Protein AF-A0A1B9GCR6-F1 (afdb_monomer)

Sequence (169 aa):
MSNEPSSSPSPDPFTGYHYGLPSRPRLLARSDPSEWSPPRFKLDANFPASKSIRPVDPSHPICGIWGSQLGKDFLGIIDRYTDGMSVSVDVVCIPYSEGEEGSSDEPILWIGVPPDTMSVEQAQNLVRECTGLLKSHEMTDVQVEVKESEGIQLGLGVTNEEDGRSTGR

Structure (mmCIF, N/CA/C/O backbone):
data_AF-A0A1B9GCR6-F1
#
_entry.id   AF-A0A1B9GCR6-F1
#
loop_
_atom_site.group_PDB
_atom_site.id
_atom_site.type_symbol
_atom_site.label_atom_id
_atom_site.label_alt_id
_atom_site.label_comp_id
_atom_site.label_asym_id
_atom_site.label_entity_id
_atom_site.label_seq_id
_atom_site.pdbx_PDB_ins_code
_atom_site.Cartn_x
_atom_site.Cartn_y
_atom_site.Cartn_z
_atom_site.occupancy
_atom_site.B_iso_or_equiv
_atom_site.auth_seq_id
_atom_site.auth_comp_id
_atom_site.auth_asym_id
_atom_site.auth_atom_id
_atom_site.pdbx_PDB_model_num
ATOM 1 N N . MET A 1 1 ? -18.564 44.790 7.025 1.00 40.81 1 MET A N 1
ATOM 2 C CA . MET A 1 1 ? -17.531 44.198 6.153 1.00 40.81 1 MET A CA 1
ATOM 3 C C . MET A 1 1 ? -17.573 42.705 6.401 1.00 40.81 1 MET A C 1
ATOM 5 O O . MET A 1 1 ? -17.117 42.267 7.447 1.00 40.81 1 MET A O 1
ATOM 9 N N . SER A 1 2 ? -18.270 41.967 5.542 1.00 39.97 2 SER A N 1
ATOM 10 C CA . SER A 1 2 ? -18.450 40.522 5.690 1.00 39.97 2 SER A CA 1
ATOM 11 C C . SER A 1 2 ? -17.186 39.816 5.199 1.00 39.97 2 SER A C 1
ATOM 13 O O . SER A 1 2 ? -16.795 40.018 4.053 1.00 39.97 2 SER A O 1
ATOM 15 N N . ASN A 1 3 ? -16.539 39.037 6.065 1.00 43.91 3 ASN A N 1
ATOM 16 C CA . ASN A 1 3 ? -15.497 38.094 5.666 1.00 43.91 3 ASN A CA 1
ATOM 17 C C . ASN A 1 3 ? -16.187 36.812 5.192 1.00 43.91 3 ASN A C 1
ATOM 19 O O . ASN A 1 3 ? -16.688 36.047 6.012 1.00 43.91 3 ASN A O 1
ATOM 23 N N . GLU A 1 4 ? -16.207 36.589 3.883 1.00 48.81 4 GLU A N 1
ATOM 24 C CA . GLU A 1 4 ? -16.449 35.266 3.309 1.00 48.81 4 GLU A CA 1
ATOM 25 C C . GLU A 1 4 ? -15.107 34.517 3.297 1.00 48.81 4 GLU A C 1
ATOM 27 O O . GLU A 1 4 ? -14.148 35.012 2.691 1.00 48.81 4 GLU A O 1
ATOM 32 N N . PRO A 1 5 ? -14.967 33.355 3.957 1.00 52.97 5 PRO A N 1
ATOM 33 C CA . PRO A 1 5 ? -13.806 32.513 3.733 1.00 52.97 5 PRO A CA 1
ATOM 34 C C . PRO A 1 5 ? -13.915 31.912 2.328 1.00 52.97 5 PRO A C 1
ATOM 36 O O . PRO A 1 5 ? -14.759 31.062 2.062 1.00 52.97 5 PRO A O 1
ATOM 39 N N . SER A 1 6 ? -13.045 32.363 1.423 1.00 53.38 6 SER A N 1
ATOM 40 C CA . SER A 1 6 ? -12.792 31.738 0.122 1.00 53.38 6 SER A CA 1
ATOM 41 C C . SER A 1 6 ? -12.227 30.325 0.331 1.00 53.38 6 SER A C 1
ATOM 43 O O . SER A 1 6 ? -11.020 30.113 0.231 1.00 53.38 6 SER A O 1
ATOM 45 N N . SER A 1 7 ? -13.078 29.352 0.656 1.00 53.88 7 SER A N 1
ATOM 46 C CA . SER A 1 7 ? -12.690 27.947 0.779 1.00 53.88 7 SER A CA 1
ATOM 47 C C . SER A 1 7 ? -12.825 27.246 -0.572 1.00 53.88 7 SER A C 1
ATOM 49 O O . SER A 1 7 ? -13.708 26.414 -0.777 1.00 53.88 7 SER A O 1
ATOM 51 N N . SER A 1 8 ? -11.945 27.572 -1.516 1.00 51.12 8 SER A N 1
ATOM 52 C CA . SER A 1 8 ? -11.641 26.591 -2.557 1.00 51.12 8 SER A CA 1
ATOM 53 C C . SER A 1 8 ? -10.842 25.481 -1.868 1.00 51.12 8 SER A C 1
ATOM 55 O O . SER A 1 8 ? -9.772 25.792 -1.333 1.00 51.12 8 SER A O 1
ATOM 57 N N . PRO A 1 9 ? -11.335 24.230 -1.791 1.00 53.81 9 PRO A N 1
ATOM 58 C CA . PRO A 1 9 ? -10.543 23.148 -1.223 1.00 53.81 9 PRO A CA 1
ATOM 59 C C . PRO A 1 9 ? -9.241 23.033 -2.017 1.00 53.81 9 PRO A C 1
ATOM 61 O O . PRO A 1 9 ? -9.245 23.135 -3.247 1.00 53.81 9 PRO A O 1
ATOM 64 N N . SER A 1 10 ? -8.117 22.867 -1.316 1.00 57.19 10 SER A N 1
ATOM 65 C CA . SER A 1 10 ? -6.856 22.532 -1.974 1.00 57.19 10 SER A CA 1
ATOM 66 C C . SER A 1 10 ? -7.081 21.291 -2.843 1.00 57.19 10 SER A C 1
ATOM 68 O O . SER A 1 10 ? -7.750 20.364 -2.375 1.00 57.19 10 SER A O 1
ATOM 70 N N . PRO A 1 11 ? -6.575 21.261 -4.087 1.00 63.28 11 PRO A N 1
ATOM 71 C CA . PRO A 1 11 ? -6.738 20.099 -4.951 1.00 63.28 11 PRO A CA 1
ATOM 72 C C . PRO A 1 11 ? -6.224 18.840 -4.249 1.00 63.28 11 PRO A C 1
ATOM 74 O O . PRO A 1 11 ? -5.251 18.906 -3.494 1.00 63.28 11 PRO A O 1
ATOM 77 N N . ASP A 1 12 ? -6.891 17.709 -4.493 1.00 71.56 12 ASP A N 1
ATOM 78 C CA . ASP A 1 12 ? -6.470 16.414 -3.959 1.00 71.56 12 ASP A CA 1
ATOM 79 C C . ASP A 1 12 ? -4.997 16.180 -4.352 1.00 71.56 12 ASP A C 1
ATOM 81 O O . ASP A 1 12 ? -4.672 16.274 -5.549 1.00 71.56 12 ASP A O 1
ATOM 85 N N . PRO A 1 13 ? -4.103 15.915 -3.376 1.00 76.31 13 PRO A N 1
ATOM 86 C CA . PRO A 1 13 ? -2.664 15.830 -3.608 1.00 76.31 13 PRO A CA 1
ATOM 87 C C . PRO A 1 13 ? -2.281 14.730 -4.599 1.00 76.31 13 PRO A C 1
ATOM 89 O O . PRO A 1 13 ? -1.174 14.769 -5.120 1.00 76.31 13 PRO A O 1
ATOM 92 N N . PHE A 1 14 ? -3.180 13.786 -4.895 1.00 87.62 14 PHE A N 1
ATOM 93 C CA . PHE A 1 14 ? -2.958 12.668 -5.808 1.00 87.62 14 PHE A CA 1
ATOM 94 C C . PHE A 1 14 ? -3.926 12.671 -6.994 1.00 87.62 14 PHE A C 1
ATOM 96 O O . PHE A 1 14 ? -4.208 11.629 -7.594 1.00 87.62 14 PHE A O 1
ATOM 103 N N . THR A 1 15 ? -4.436 13.848 -7.369 1.00 85.56 15 THR A N 1
ATOM 104 C CA . THR A 1 15 ? -5.324 13.991 -8.528 1.00 85.56 15 THR A CA 1
ATOM 105 C C . THR A 1 15 ? -4.718 13.309 -9.762 1.00 85.56 15 THR A C 1
ATOM 107 O O . THR A 1 15 ? -3.603 13.623 -10.184 1.00 85.56 15 THR A O 1
ATOM 110 N N . GLY A 1 16 ? -5.469 12.369 -10.344 1.00 84.62 16 GLY A N 1
ATOM 111 C CA . GLY A 1 16 ? -5.070 11.638 -11.549 1.00 84.62 16 GLY A CA 1
ATOM 112 C C . GLY A 1 16 ? -4.052 10.513 -11.336 1.00 84.62 16 GLY A C 1
ATOM 113 O O . GLY A 1 16 ? -3.596 9.958 -12.330 1.00 84.62 16 GLY A O 1
ATOM 114 N N . TYR A 1 17 ? -3.719 10.143 -10.092 1.00 90.69 17 TYR A N 1
ATOM 115 C CA . TYR A 1 17 ? -2.719 9.107 -9.798 1.00 90.69 17 TYR A CA 1
ATOM 116 C C . TYR A 1 17 ? -2.968 7.784 -10.519 1.00 90.69 17 TYR A C 1
ATOM 118 O O . TYR A 1 17 ? -2.075 7.260 -11.173 1.00 90.69 17 TYR A O 1
ATOM 126 N N . HIS A 1 18 ? -4.199 7.278 -10.454 1.00 90.81 18 HIS A N 1
ATOM 127 C CA . HIS A 1 18 ? -4.611 6.021 -11.080 1.00 90.81 18 HIS A CA 1
ATOM 128 C C . HIS A 1 18 ? -5.211 6.210 -12.484 1.00 90.81 18 HIS A C 1
ATOM 130 O O . HIS A 1 18 ? -6.071 5.430 -12.906 1.00 90.81 18 HIS A O 1
ATOM 136 N N . TYR A 1 19 ? -4.824 7.265 -13.210 1.00 88.56 19 TYR A N 1
ATOM 137 C CA . TYR A 1 19 ? -5.275 7.446 -14.589 1.00 88.56 19 TYR A CA 1
ATOM 138 C C . TYR A 1 19 ? -4.924 6.212 -15.437 1.00 88.56 19 TYR A C 1
ATOM 140 O O . TYR A 1 19 ? -3.851 5.641 -15.286 1.00 88.56 19 TYR A O 1
ATOM 148 N N . GLY A 1 20 ? -5.845 5.775 -16.298 1.00 88.12 20 GLY A N 1
ATOM 149 C CA . GLY A 1 20 ? -5.735 4.524 -17.064 1.00 88.12 20 GLY A CA 1
ATOM 150 C C . GLY A 1 20 ? -6.473 3.331 -16.441 1.00 88.12 20 GLY A C 1
ATOM 151 O O . GLY A 1 20 ? -6.949 2.470 -17.177 1.00 88.12 20 GLY A O 1
ATOM 152 N N . LEU A 1 21 ? -6.688 3.313 -15.118 1.00 90.31 21 LEU A N 1
ATOM 153 C CA . LEU A 1 21 ? -7.463 2.247 -14.470 1.00 90.31 21 LEU A CA 1
ATOM 154 C C . LEU A 1 21 ? -8.982 2.470 -14.623 1.00 90.31 21 LEU A C 1
ATOM 156 O O . LEU A 1 21 ? -9.424 3.619 -14.546 1.00 90.31 21 LEU A O 1
ATOM 160 N N . PRO A 1 22 ? -9.808 1.410 -14.776 1.00 86.56 22 PRO A N 1
ATOM 161 C CA . PRO A 1 22 ? -11.249 1.547 -15.020 1.00 86.56 22 PRO A CA 1
ATOM 162 C C . PRO A 1 22 ? -12.010 2.357 -13.961 1.00 86.56 22 PRO A C 1
ATOM 164 O O . PRO A 1 22 ? -12.833 3.196 -14.315 1.00 86.56 22 PRO A O 1
ATOM 167 N N . SER A 1 23 ? -11.723 2.136 -12.673 1.00 85.19 23 SER A N 1
ATOM 168 C CA . SER A 1 23 ? -12.405 2.809 -11.557 1.00 85.19 23 SER A CA 1
ATOM 169 C C . SER A 1 23 ? -11.735 4.107 -11.105 1.00 85.19 23 SER A C 1
ATOM 171 O O . SER A 1 23 ? -12.317 4.824 -10.298 1.00 85.19 23 SER A O 1
ATOM 173 N N . ARG A 1 24 ? 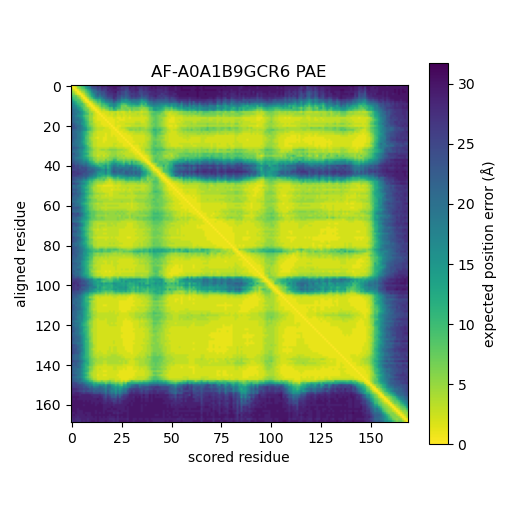-10.527 4.415 -11.608 1.00 87.50 24 ARG A N 1
ATOM 174 C CA . ARG A 1 24 ? -9.714 5.590 -11.227 1.00 87.50 24 ARG A CA 1
ATOM 175 C C . ARG A 1 24 ? -9.776 5.897 -9.720 1.00 87.50 24 ARG A C 1
ATOM 177 O O . ARG A 1 24 ? -10.141 7.013 -9.347 1.00 87.50 24 ARG A O 1
ATOM 184 N N . PRO A 1 25 ? -9.463 4.917 -8.856 1.00 91.25 25 PRO A N 1
ATOM 185 C CA . PRO A 1 25 ? -9.709 5.055 -7.430 1.00 91.25 25 PRO A CA 1
ATOM 186 C C . PRO A 1 25 ? -8.926 6.232 -6.845 1.00 91.25 25 PRO A C 1
ATOM 188 O O . PRO A 1 25 ? -7.791 6.508 -7.255 1.00 91.25 25 PRO A O 1
ATOM 191 N N . ARG A 1 26 ? -9.524 6.922 -5.871 1.00 92.69 26 ARG A N 1
ATOM 192 C CA . ARG A 1 26 ? -8.873 8.035 -5.177 1.00 92.69 26 ARG A CA 1
ATOM 193 C C . ARG A 1 26 ? -7.777 7.489 -4.272 1.00 92.69 26 ARG A C 1
ATOM 195 O O . ARG A 1 26 ? -8.040 6.619 -3.446 1.00 92.69 26 ARG A O 1
ATOM 202 N N . LEU A 1 27 ? -6.548 7.966 -4.444 1.00 95.00 27 LEU A N 1
ATOM 203 C CA . LEU A 1 27 ? -5.439 7.591 -3.572 1.00 95.00 27 LEU A CA 1
ATOM 204 C C . LEU A 1 27 ? -5.489 8.456 -2.307 1.00 95.00 27 LEU A C 1
ATOM 206 O O . LEU A 1 27 ? -5.564 9.676 -2.402 1.00 95.00 27 LEU A O 1
ATOM 210 N N . LEU A 1 28 ? -5.427 7.828 -1.134 1.00 95.19 28 LEU A N 1
ATOM 211 C CA . LEU A 1 28 ? -5.374 8.520 0.156 1.00 95.19 28 LEU A CA 1
ATOM 212 C C . LEU A 1 28 ? -3.936 8.676 0.649 1.00 95.19 28 LEU A C 1
ATOM 214 O O . LEU A 1 28 ? -3.570 9.726 1.173 1.00 95.19 28 LEU A O 1
ATOM 218 N N . ALA A 1 29 ? -3.119 7.634 0.491 1.00 96.12 29 ALA A N 1
ATOM 219 C CA . ALA A 1 29 ? -1.728 7.627 0.926 1.00 96.12 29 ALA A CA 1
ATOM 220 C C . ALA A 1 29 ? -0.902 6.583 0.163 1.00 96.12 29 ALA A C 1
ATOM 222 O O . ALA A 1 29 ? -1.434 5.572 -0.292 1.00 96.12 29 ALA A O 1
ATOM 223 N N . ARG A 1 30 ? 0.412 6.812 0.081 1.00 96.50 30 ARG A N 1
ATOM 224 C CA . ARG A 1 30 ? 1.397 5.886 -0.496 1.00 96.50 30 ARG A CA 1
ATOM 225 C C . ARG A 1 30 ? 2.724 5.944 0.255 1.00 96.50 30 ARG A C 1
ATOM 227 O O . ARG A 1 30 ? 3.025 6.964 0.875 1.00 96.50 30 ARG A O 1
ATOM 234 N N . SER A 1 31 ? 3.498 4.862 0.210 1.00 96.62 31 SER A N 1
ATOM 235 C CA . SER A 1 31 ? 4.820 4.771 0.848 1.00 96.62 31 SER A CA 1
ATOM 236 C C . SER A 1 31 ? 5.927 5.484 0.076 1.00 96.62 31 SER A C 1
ATOM 238 O O . SER A 1 31 ? 6.926 5.861 0.689 1.00 96.62 31 SER A O 1
ATOM 240 N N . ASP A 1 32 ? 5.746 5.686 -1.233 1.00 91.25 32 ASP A N 1
ATOM 241 C CA . ASP A 1 32 ? 6.658 6.464 -2.071 1.00 91.25 32 ASP A CA 1
ATOM 242 C C . ASP A 1 32 ? 6.695 7.927 -1.582 1.00 91.25 32 ASP A C 1
ATOM 244 O O . ASP A 1 32 ? 5.682 8.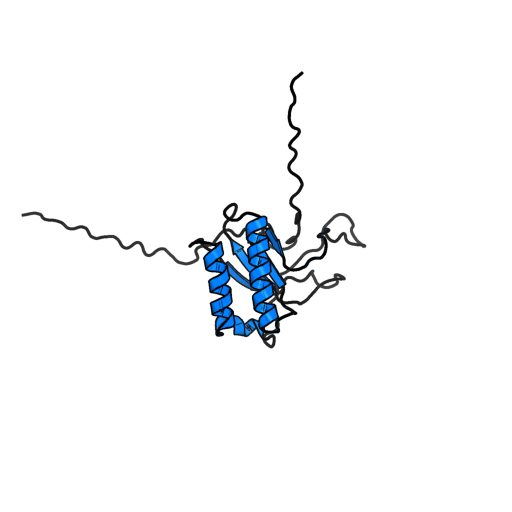634 -1.681 1.00 91.25 32 ASP A O 1
ATOM 248 N N . PRO A 1 33 ? 7.839 8.396 -1.045 1.00 85.88 33 PRO A N 1
ATOM 249 C CA . PRO A 1 33 ? 7.962 9.737 -0.492 1.00 85.88 33 PRO A CA 1
ATOM 250 C C . PRO A 1 33 ? 8.138 10.813 -1.569 1.00 85.88 33 PRO A C 1
ATOM 252 O O . PRO A 1 33 ? 8.158 11.998 -1.228 1.00 85.88 33 PRO A O 1
ATOM 255 N N . SER A 1 34 ? 8.314 10.441 -2.842 1.00 85.44 34 SER A N 1
ATOM 256 C CA . SER A 1 34 ? 8.455 11.403 -3.928 1.00 85.44 34 SER A CA 1
ATOM 257 C C . SER A 1 34 ? 7.210 12.280 -4.040 1.00 85.44 34 SER A C 1
ATOM 259 O O . SER A 1 34 ? 6.074 11.821 -3.889 1.00 85.44 34 SER A O 1
ATOM 261 N N . GLU A 1 35 ? 7.419 13.564 -4.328 1.00 83.81 35 GLU A N 1
ATOM 262 C CA . GLU A 1 35 ? 6.317 14.484 -4.588 1.00 83.81 35 GLU A CA 1
ATOM 263 C C . GLU A 1 35 ? 5.508 13.985 -5.789 1.00 83.81 35 GLU A C 1
ATOM 265 O O . GLU A 1 35 ? 6.063 13.658 -6.844 1.00 83.81 35 GLU A O 1
ATOM 270 N N . TRP A 1 36 ? 4.187 13.901 -5.625 1.00 85.19 36 TRP A N 1
ATOM 271 C CA . TRP A 1 36 ? 3.326 13.547 -6.739 1.00 85.19 36 TRP A CA 1
ATOM 272 C C . TRP A 1 36 ? 3.214 14.732 -7.690 1.00 85.19 36 TRP A C 1
ATOM 274 O O . TRP A 1 36 ? 2.692 15.792 -7.348 1.00 85.19 36 TRP A O 1
ATOM 284 N N . SER A 1 37 ? 3.648 14.513 -8.923 1.00 77.12 37 SER A N 1
ATOM 285 C CA . SER A 1 37 ? 3.270 15.350 -10.047 1.00 77.12 37 SER A CA 1
ATOM 286 C C . SER A 1 37 ? 2.732 14.436 -11.142 1.00 77.12 37 SER A C 1
ATOM 288 O O . SER A 1 37 ? 3.348 13.404 -11.420 1.00 77.12 37 SER A O 1
ATOM 290 N N . PRO A 1 38 ? 1.580 14.760 -11.756 1.00 72.06 38 PRO A N 1
ATOM 291 C CA . PRO A 1 38 ? 1.075 13.957 -12.854 1.00 72.06 38 PRO A CA 1
ATOM 292 C C . PRO A 1 38 ? 2.126 13.972 -13.970 1.00 72.06 38 PRO A C 1
ATOM 294 O O . PRO A 1 38 ? 2.484 15.063 -14.435 1.00 72.06 38 PRO A O 1
ATOM 297 N N . PRO A 1 39 ? 2.647 12.806 -14.395 1.00 67.38 39 PRO A N 1
ATOM 298 C CA . PRO A 1 39 ? 3.649 12.760 -15.446 1.00 67.38 39 PRO A CA 1
ATOM 299 C C . PRO A 1 39 ? 3.048 13.365 -16.715 1.00 67.38 39 PRO A C 1
ATOM 301 O O . PRO A 1 39 ? 2.030 12.900 -17.230 1.00 67.38 39 PRO A O 1
ATOM 304 N N . ARG A 1 40 ? 3.663 14.451 -17.192 1.00 61.28 40 ARG A N 1
ATOM 305 C CA . ARG A 1 40 ? 3.297 15.109 -18.448 1.00 61.28 40 ARG A CA 1
ATOM 306 C C . ARG A 1 40 ? 4.171 14.537 -19.551 1.00 61.28 40 ARG A C 1
ATOM 308 O O . ARG A 1 40 ? 5.397 14.592 -19.465 1.00 61.28 40 ARG A O 1
ATOM 315 N N . PHE A 1 41 ? 3.545 13.981 -20.578 1.00 54.62 41 PHE A N 1
ATOM 316 C CA . PHE A 1 41 ? 4.258 13.380 -21.696 1.00 54.62 41 PHE A CA 1
ATOM 317 C C . PHE A 1 41 ? 5.076 14.410 -22.490 1.00 54.62 41 PHE A C 1
ATOM 319 O O . PHE A 1 41 ? 4.618 15.522 -22.751 1.00 54.62 41 PHE A O 1
ATOM 326 N N . LYS A 1 42 ? 6.272 14.001 -22.944 1.00 52.25 42 LYS A N 1
ATOM 327 C CA . LYS A 1 42 ? 7.122 14.773 -23.873 1.00 52.25 42 LYS A CA 1
ATOM 328 C C . LYS A 1 42 ? 6.542 14.847 -25.301 1.00 52.25 42 LYS A C 1
ATOM 330 O O . LYS A 1 42 ? 6.923 15.749 -26.039 1.00 52.25 42 LYS A O 1
ATOM 335 N N . LEU A 1 43 ? 5.664 13.911 -25.696 1.00 50.78 43 LEU A N 1
ATOM 336 C CA . LEU A 1 43 ? 5.129 13.800 -27.068 1.00 50.78 43 LEU A CA 1
ATOM 337 C C . LEU A 1 43 ? 3.687 14.308 -27.244 1.00 50.78 43 LEU A C 1
ATOM 339 O O . LEU A 1 43 ? 3.343 14.748 -28.335 1.00 50.78 43 LEU A O 1
ATOM 343 N N . ASP A 1 44 ? 2.867 14.286 -26.192 1.00 51.44 44 ASP A N 1
ATOM 344 C CA . ASP A 1 44 ? 1.519 14.859 -26.196 1.00 51.44 44 ASP A CA 1
ATOM 345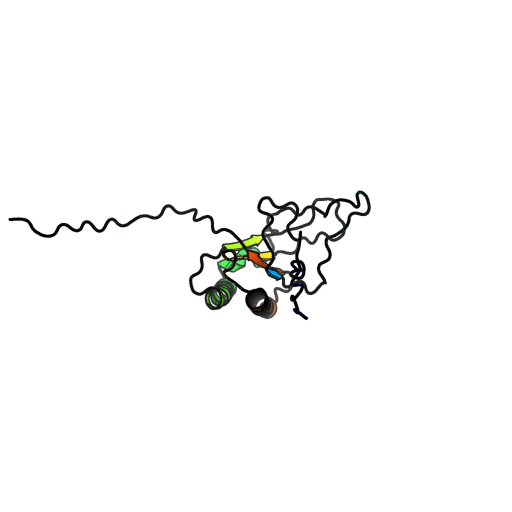 C C . ASP A 1 44 ? 1.225 15.440 -24.806 1.00 51.44 44 ASP A C 1
ATOM 347 O O . ASP A 1 44 ? 0.873 14.737 -23.860 1.00 51.44 44 ASP A O 1
ATOM 351 N N . ALA A 1 45 ? 1.463 16.742 -24.654 1.00 57.22 45 ALA A N 1
ATOM 352 C CA . ALA A 1 45 ? 1.453 17.435 -23.363 1.00 57.22 45 ALA A CA 1
ATOM 353 C C . ALA A 1 45 ? 0.053 17.559 -22.722 1.00 57.22 45 ALA A C 1
ATOM 355 O O . ALA A 1 45 ? -0.082 18.171 -21.660 1.00 57.22 45 ALA A O 1
ATOM 356 N N . ASN A 1 46 ? -0.984 17.017 -23.370 1.00 57.53 46 ASN A N 1
ATOM 357 C CA . ASN A 1 46 ? -2.381 17.235 -23.008 1.00 57.53 46 ASN A CA 1
ATOM 358 C C . ASN A 1 46 ? -2.979 16.153 -22.096 1.00 57.53 46 ASN A C 1
ATOM 360 O O . ASN A 1 46 ? -4.016 16.413 -21.488 1.00 57.53 46 ASN A O 1
ATOM 364 N N . PHE A 1 47 ? -2.352 14.975 -21.961 1.00 60.94 47 PHE A N 1
ATOM 365 C CA . PHE A 1 47 ? -2.898 13.874 -21.156 1.00 60.94 47 PHE A CA 1
ATOM 366 C C . PHE A 1 47 ? -1.849 13.219 -20.239 1.00 60.94 47 PHE A C 1
ATOM 368 O O . PHE A 1 47 ? -0.685 13.098 -20.626 1.00 60.94 47 PHE A O 1
ATOM 375 N N . PRO A 1 48 ? -2.240 12.812 -19.013 1.00 69.88 48 PRO A N 1
ATOM 376 C CA . PRO A 1 48 ? -1.367 12.062 -18.116 1.00 69.88 48 PRO A CA 1
ATOM 377 C C . PRO A 1 48 ? -1.110 10.643 -18.636 1.00 69.88 48 PRO A C 1
ATOM 379 O O . PRO A 1 48 ? -1.922 10.071 -19.366 1.00 69.88 48 PRO A O 1
ATOM 382 N N . ALA A 1 49 ? 0.019 10.074 -18.221 1.00 78.56 49 ALA A N 1
ATOM 383 C CA . ALA A 1 49 ? 0.396 8.708 -18.553 1.00 78.56 49 ALA A CA 1
ATOM 384 C C . ALA A 1 49 ? -0.572 7.669 -17.968 1.00 78.56 49 ALA A C 1
ATOM 386 O O . ALA A 1 49 ? -1.074 7.836 -16.852 1.00 78.56 49 ALA A O 1
ATOM 387 N N . SER A 1 50 ? -0.872 6.620 -18.740 1.00 85.25 50 SER A N 1
ATOM 388 C CA . SER A 1 50 ? -1.885 5.628 -18.363 1.00 85.25 50 SER A CA 1
ATOM 389 C C . SER A 1 50 ? -1.251 4.467 -17.618 1.00 85.25 50 SER A C 1
ATOM 391 O O . SER A 1 50 ? -0.394 3.768 -18.149 1.00 85.25 50 SER A O 1
ATOM 393 N N . LYS A 1 51 ? -1.727 4.209 -16.406 1.00 88.31 51 LYS A N 1
ATOM 394 C CA . LYS A 1 51 ? -1.383 3.020 -15.636 1.00 88.31 51 LYS A CA 1
ATOM 395 C C . LYS A 1 51 ? -2.217 1.816 -16.059 1.00 88.31 51 LYS A C 1
ATOM 397 O O . LYS A 1 51 ? -3.369 1.951 -16.472 1.00 88.31 51 LYS A O 1
ATOM 402 N N . SER A 1 52 ? -1.646 0.631 -15.878 1.00 90.00 52 SER A N 1
ATOM 403 C CA . SER A 1 52 ? -2.326 -0.658 -16.036 1.00 90.00 52 SER A CA 1
ATOM 404 C C . SER A 1 52 ? -2.062 -1.540 -14.817 1.00 90.00 52 SER A C 1
ATOM 406 O O . SER A 1 52 ? -1.058 -1.353 -14.141 1.00 90.00 52 SER A O 1
ATOM 408 N N . ILE A 1 53 ? -2.960 -2.478 -14.503 1.00 91.00 53 ILE A N 1
ATOM 409 C CA . ILE A 1 53 ? -2.704 -3.494 -13.470 1.00 91.00 53 ILE A CA 1
ATOM 410 C C . ILE A 1 53 ? -2.052 -4.696 -14.150 1.00 91.00 53 ILE A C 1
ATOM 412 O O . ILE A 1 53 ? -2.601 -5.237 -15.112 1.00 91.00 53 ILE A O 1
ATOM 416 N N . ARG A 1 54 ? -0.906 -5.134 -13.626 1.00 89.44 54 ARG A N 1
ATOM 417 C CA . ARG A 1 54 ? -0.215 -6.358 -14.034 1.00 89.44 54 ARG A CA 1
ATOM 418 C C . ARG A 1 54 ? -0.057 -7.319 -12.847 1.00 89.44 54 ARG A C 1
ATOM 420 O O . ARG A 1 54 ? 0.037 -6.868 -11.702 1.00 89.44 54 ARG A O 1
ATOM 427 N N . PRO A 1 55 ? -0.021 -8.640 -13.098 1.00 88.00 55 PRO A N 1
ATOM 428 C CA . PRO A 1 55 ? 0.397 -9.603 -12.088 1.00 88.00 55 PRO A CA 1
ATOM 429 C C . PRO A 1 55 ? 1.822 -9.306 -11.613 1.00 88.00 55 PRO A C 1
ATOM 431 O O . PRO A 1 55 ? 2.675 -8.921 -12.413 1.00 88.00 55 PRO A O 1
ATOM 434 N N . VAL A 1 56 ? 2.073 -9.521 -10.324 1.00 92.38 56 VAL A N 1
ATOM 435 C CA . VAL A 1 56 ? 3.430 -9.520 -9.762 1.00 92.38 56 VAL A CA 1
ATOM 436 C C . VAL A 1 56 ? 4.182 -10.761 -10.243 1.00 92.38 56 VAL A C 1
ATOM 438 O O . VAL A 1 56 ? 3.568 -11.812 -10.448 1.00 92.38 56 VAL A O 1
ATOM 441 N N . ASP A 1 57 ? 5.501 -10.641 -10.428 1.00 91.31 57 ASP A N 1
ATOM 442 C CA . ASP A 1 57 ? 6.373 -11.779 -10.729 1.00 91.31 57 ASP A CA 1
ATOM 443 C C . ASP A 1 57 ? 6.154 -12.888 -9.678 1.00 91.31 57 ASP A C 1
ATOM 445 O O . ASP A 1 57 ? 6.396 -12.651 -8.493 1.00 91.31 57 ASP A O 1
ATOM 449 N N . PRO A 1 58 ? 5.721 -14.101 -10.077 1.00 91.62 58 PRO A N 1
ATOM 450 C CA . PRO A 1 58 ? 5.447 -15.196 -9.146 1.00 91.62 58 PRO A CA 1
ATOM 451 C C . PRO A 1 58 ? 6.644 -15.623 -8.288 1.00 91.62 58 PRO A C 1
ATOM 453 O O . PRO A 1 58 ? 6.453 -16.300 -7.278 1.00 91.62 58 PRO A O 1
ATOM 456 N N . SER A 1 59 ? 7.871 -15.285 -8.694 1.00 92.94 59 SER A N 1
ATOM 457 C CA . SER A 1 59 ? 9.085 -15.562 -7.925 1.00 92.94 59 SER A CA 1
ATOM 458 C C . SER A 1 59 ? 9.337 -14.556 -6.796 1.00 92.94 59 SER A C 1
ATOM 460 O O . SER A 1 59 ? 10.160 -14.824 -5.918 1.00 92.94 59 SER A O 1
ATOM 462 N N . HIS A 1 60 ? 8.621 -13.426 -6.778 1.00 9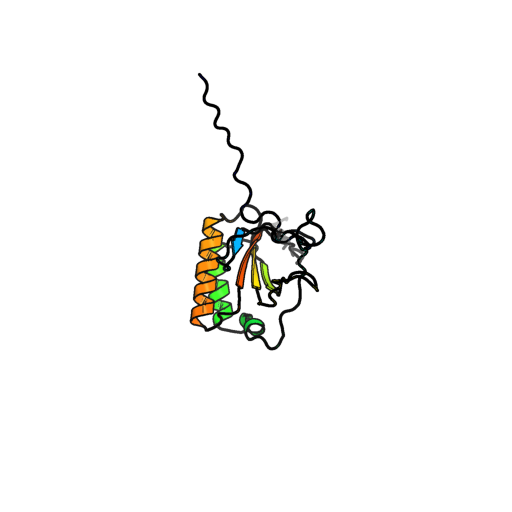3.88 60 HIS A N 1
ATOM 463 C CA . HIS A 1 60 ? 8.777 -12.401 -5.755 1.00 93.88 60 HIS A CA 1
ATOM 464 C C . HIS A 1 60 ? 8.271 -12.906 -4.387 1.00 93.88 60 HIS A C 1
ATOM 466 O O . HIS A 1 60 ? 7.131 -13.375 -4.295 1.00 93.88 60 HIS A O 1
ATOM 472 N N . PRO A 1 61 ? 9.040 -12.764 -3.285 1.00 93.38 61 PRO A N 1
ATOM 473 C CA . PRO A 1 61 ? 8.649 -13.271 -1.962 1.00 93.38 61 PRO A CA 1
ATOM 474 C C . PRO A 1 61 ? 7.274 -12.792 -1.470 1.00 93.38 61 PRO A C 1
ATOM 476 O O . PRO A 1 61 ? 6.551 -13.538 -0.806 1.00 93.38 61 PRO A O 1
ATOM 479 N N . ILE A 1 62 ? 6.883 -11.571 -1.849 1.00 94.50 62 ILE A N 1
ATOM 480 C CA . ILE A 1 62 ? 5.574 -10.978 -1.525 1.00 94.50 62 ILE A CA 1
ATOM 481 C C . ILE A 1 62 ? 4.382 -11.840 -1.970 1.00 94.50 62 ILE A C 1
ATOM 483 O O . ILE A 1 62 ? 3.341 -11.815 -1.320 1.00 94.50 62 ILE A O 1
ATOM 487 N N . CYS A 1 63 ? 4.517 -12.659 -3.020 1.00 92.62 63 CYS A N 1
ATOM 488 C CA . CYS A 1 63 ? 3.442 -13.540 -3.483 1.00 92.62 63 CYS A CA 1
ATOM 489 C C . CYS A 1 63 ? 3.053 -14.603 -2.440 1.00 92.62 63 CYS A C 1
ATOM 491 O O . CYS A 1 63 ? 1.927 -15.096 -2.453 1.00 92.62 63 CYS A O 1
ATOM 493 N N . GLY A 1 64 ? 3.957 -14.940 -1.513 1.00 91.12 64 GLY A N 1
ATOM 494 C CA . GLY A 1 64 ? 3.708 -15.880 -0.419 1.00 91.12 64 GLY A CA 1
ATOM 495 C C . GLY A 1 64 ? 3.200 -15.241 0.878 1.00 91.12 64 GLY A C 1
ATOM 496 O O . GLY A 1 64 ? 3.002 -15.960 1.861 1.00 91.12 64 GLY A O 1
ATOM 497 N N . ILE A 1 65 ? 2.993 -13.917 0.919 1.00 91.88 65 ILE A N 1
ATOM 498 C CA . ILE A 1 65 ? 2.769 -13.181 2.174 1.00 91.88 65 ILE A CA 1
ATOM 499 C C . ILE A 1 65 ? 1.558 -13.695 2.962 1.00 91.88 65 ILE A C 1
ATOM 501 O O . ILE A 1 65 ? 1.659 -13.881 4.175 1.00 91.88 65 ILE A O 1
ATOM 505 N N . TRP A 1 66 ? 0.448 -14.019 2.295 1.00 91.00 66 TRP A N 1
ATOM 506 C CA . TRP A 1 66 ? -0.807 -14.404 2.957 1.00 91.00 66 TRP A CA 1
ATOM 507 C C . TRP A 1 66 ? -0.741 -15.740 3.705 1.00 91.00 66 TRP A C 1
ATOM 509 O O . TRP A 1 66 ? -1.509 -15.959 4.638 1.00 91.00 66 TRP A O 1
ATOM 519 N N . GLY A 1 67 ? 0.200 -16.619 3.350 1.00 90.44 67 GLY A N 1
ATOM 520 C CA . GLY A 1 67 ? 0.444 -17.875 4.066 1.00 90.44 67 GLY A CA 1
ATOM 521 C C . GLY A 1 67 ? 1.405 -17.750 5.255 1.00 90.44 67 GLY A C 1
ATOM 522 O O . GLY A 1 67 ? 1.662 -18.740 5.938 1.00 90.44 67 GLY A O 1
ATOM 523 N N . SER A 1 68 ? 1.964 -16.563 5.498 1.00 92.50 68 SER A N 1
ATOM 524 C CA . SER A 1 68 ? 3.063 -16.344 6.444 1.00 92.50 68 SER A CA 1
ATOM 525 C C . SER A 1 68 ? 2.620 -15.640 7.733 1.00 92.50 68 SER A C 1
ATOM 527 O O . SER A 1 68 ? 1.515 -15.103 7.824 1.00 92.50 68 SER A O 1
ATOM 529 N N . GLN A 1 69 ? 3.500 -15.613 8.743 1.00 94.31 69 GLN A N 1
ATOM 530 C CA . GLN A 1 69 ? 3.270 -14.807 9.949 1.00 94.31 69 GLN A CA 1
ATOM 531 C C . GLN A 1 69 ? 3.195 -13.312 9.616 1.00 94.31 69 GLN A C 1
ATOM 533 O O . GLN A 1 69 ? 2.324 -12.623 10.134 1.00 94.31 69 GLN A O 1
ATOM 538 N N . LEU A 1 70 ? 4.019 -12.848 8.674 1.00 94.12 70 LEU A N 1
ATOM 539 C CA . LEU A 1 70 ? 3.978 -11.473 8.192 1.00 94.12 70 LEU A CA 1
ATOM 540 C C . LEU A 1 70 ? 2.596 -11.09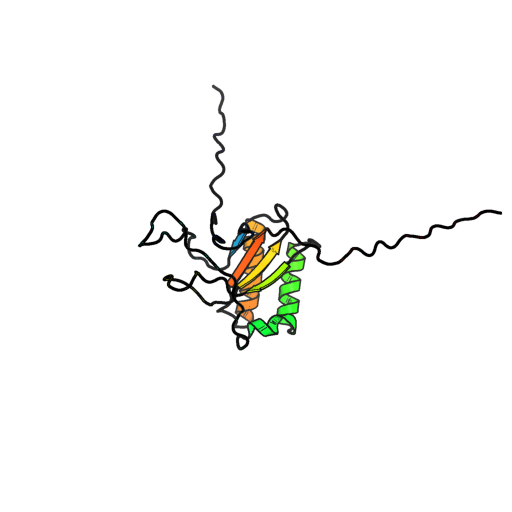4 7.646 1.00 94.12 70 LEU A C 1
ATOM 542 O O . LEU A 1 70 ? 2.103 -10.016 7.953 1.00 94.12 70 LEU A O 1
ATOM 546 N N . GLY A 1 71 ? 1.951 -11.971 6.871 1.00 95.19 71 GLY A N 1
ATOM 547 C CA . GLY A 1 71 ? 0.602 -11.715 6.361 1.00 95.19 71 GLY A CA 1
ATOM 548 C C . GLY A 1 71 ? -0.423 -11.532 7.480 1.00 95.19 71 GLY A C 1
ATOM 549 O O . GLY A 1 71 ? -1.265 -10.641 7.404 1.00 95.19 71 GLY A O 1
ATOM 550 N N . LYS A 1 72 ? -0.321 -12.320 8.557 1.00 95.88 72 LYS A N 1
ATOM 551 C CA . LYS A 1 72 ? -1.187 -12.174 9.739 1.00 95.88 72 LYS A CA 1
ATOM 552 C C . LYS A 1 72 ? -0.929 -10.861 10.466 1.00 95.88 72 LYS A C 1
ATOM 554 O O . LYS A 1 72 ? -1.881 -10.170 10.815 1.00 95.88 72 LYS A O 1
ATOM 559 N N . ASP A 1 73 ? 0.339 -10.516 10.667 1.00 97.06 73 ASP A N 1
ATOM 560 C CA . ASP A 1 73 ? 0.725 -9.277 11.340 1.00 97.06 73 ASP A CA 1
ATOM 561 C C . ASP A 1 73 ? 0.271 -8.060 10.521 1.00 97.06 73 ASP A C 1
ATOM 563 O O . ASP A 1 73 ? -0.261 -7.105 11.082 1.00 97.06 73 ASP A O 1
ATOM 567 N N . PHE A 1 74 ? 0.386 -8.131 9.192 1.00 95.94 74 PHE A N 1
ATOM 568 C CA . PHE A 1 74 ? -0.069 -7.102 8.260 1.00 95.94 74 PHE A CA 1
ATOM 569 C C . PHE A 1 74 ? -1.586 -6.897 8.320 1.00 95.94 74 PHE A C 1
ATOM 571 O O . PHE A 1 74 ? -2.051 -5.771 8.492 1.00 95.94 74 PHE A O 1
ATOM 578 N N . LEU A 1 75 ? -2.367 -7.981 8.258 1.00 94.94 75 LEU A N 1
ATOM 579 C CA . LEU A 1 75 ? -3.822 -7.912 8.427 1.00 94.94 75 LEU A CA 1
ATOM 580 C C . LEU A 1 75 ? -4.205 -7.393 9.819 1.00 94.94 75 LEU A C 1
ATOM 582 O O . LEU A 1 75 ? -5.147 -6.618 9.942 1.00 94.94 75 LEU A O 1
ATOM 586 N N . GLY A 1 76 ? -3.438 -7.747 10.853 1.00 96.25 76 GLY A N 1
ATOM 587 C CA . GLY A 1 76 ? -3.614 -7.218 12.202 1.00 96.25 76 GLY A CA 1
ATOM 588 C C . GLY A 1 76 ? -3.312 -5.722 12.323 1.00 96.25 76 GLY A C 1
ATOM 589 O O . GLY A 1 76 ? -3.878 -5.068 13.195 1.00 96.25 76 GLY A O 1
ATOM 590 N N . ILE A 1 77 ? -2.436 -5.153 11.483 1.00 97.56 77 ILE A N 1
ATOM 591 C CA . ILE A 1 77 ? -2.285 -3.693 11.368 1.00 97.56 77 ILE A CA 1
ATOM 592 C C . ILE A 1 77 ? -3.551 -3.108 10.755 1.00 97.56 77 ILE A C 1
ATOM 594 O O . ILE A 1 77 ? -4.146 -2.228 11.366 1.00 97.56 77 ILE A O 1
ATOM 598 N N . ILE A 1 78 ? -3.980 -3.612 9.595 1.00 96.00 78 ILE A N 1
ATOM 599 C CA . ILE A 1 78 ? -5.147 -3.085 8.873 1.00 96.00 78 ILE A CA 1
ATOM 600 C C . ILE A 1 78 ? -6.387 -3.072 9.771 1.00 96.00 78 ILE A C 1
ATOM 602 O O . ILE A 1 78 ? -7.019 -2.028 9.899 1.00 96.00 78 ILE A O 1
ATOM 606 N N . ASP A 1 79 ? -6.666 -4.176 10.466 1.00 95.31 79 ASP A N 1
ATOM 607 C CA . ASP A 1 79 ? -7.841 -4.324 11.329 1.00 95.31 79 ASP A CA 1
ATOM 608 C C . ASP A 1 79 ? -7.939 -3.227 12.407 1.00 95.31 79 ASP A C 1
ATOM 610 O O . ASP A 1 79 ? -9.001 -2.634 12.603 1.00 95.31 79 ASP A O 1
ATOM 614 N N . ARG A 1 80 ? -6.807 -2.847 13.025 1.00 95.81 80 ARG A N 1
ATOM 615 C CA . ARG A 1 80 ? -6.758 -1.752 14.017 1.00 95.81 80 ARG A CA 1
ATOM 616 C C . ARG A 1 80 ? -7.150 -0.391 13.446 1.00 95.81 80 ARG A C 1
ATOM 618 O O . ARG A 1 80 ? -7.588 0.472 14.201 1.00 95.81 80 ARG A O 1
ATOM 625 N N . TYR A 1 81 ? -6.932 -0.179 12.152 1.00 95.88 81 TYR A N 1
ATOM 626 C CA . TYR A 1 81 ? -7.245 1.076 11.469 1.00 95.88 81 TYR A CA 1
ATOM 627 C C . TYR A 1 81 ? -8.653 1.091 10.876 1.00 95.88 81 TYR A C 1
ATOM 629 O O . TYR A 1 81 ? -9.179 2.168 10.599 1.00 95.88 81 TYR A O 1
ATOM 637 N N . THR A 1 82 ? -9.241 -0.082 10.650 1.00 91.62 82 THR A N 1
ATOM 638 C CA . THR A 1 82 ? -10.468 -0.219 9.867 1.00 91.62 82 THR A CA 1
ATOM 639 C C . THR A 1 82 ? -11.678 -0.607 10.703 1.00 91.62 82 THR A C 1
ATOM 641 O O . THR A 1 82 ? -12.781 -0.437 10.212 1.00 91.62 82 THR A O 1
ATOM 644 N N . ASP A 1 83 ? -11.509 -1.108 11.931 1.00 86.56 83 ASP A N 1
ATOM 645 C CA . ASP A 1 83 ? -12.598 -1.344 12.901 1.00 86.56 83 ASP A CA 1
ATOM 646 C C . ASP A 1 83 ? -13.843 -2.029 12.285 1.00 86.56 83 ASP A C 1
ATOM 648 O O . ASP A 1 83 ? -14.969 -1.537 12.353 1.00 86.56 83 ASP A O 1
ATOM 652 N N . GLY A 1 84 ? -13.632 -3.148 11.580 1.00 82.12 84 GLY A N 1
ATOM 653 C CA . GLY A 1 84 ? -14.710 -3.912 10.936 1.00 82.12 84 GLY A CA 1
ATOM 654 C C . GLY A 1 84 ? -15.248 -3.355 9.607 1.00 82.12 84 GLY A C 1
ATOM 655 O O . GLY A 1 84 ? -16.237 -3.880 9.090 1.00 82.12 84 GLY A O 1
ATOM 656 N N . MET A 1 85 ? -14.624 -2.329 9.018 1.00 89.19 85 MET A N 1
ATOM 657 C CA . MET A 1 85 ? -14.944 -1.876 7.656 1.00 89.19 85 MET A CA 1
ATOM 658 C C . MET A 1 85 ? -14.686 -2.973 6.610 1.00 89.19 85 MET A C 1
ATOM 660 O O . MET A 1 85 ? -13.767 -3.783 6.725 1.00 89.19 85 MET A O 1
ATOM 664 N N . SER A 1 86 ? -15.462 -2.943 5.523 1.00 88.56 86 SER A N 1
ATOM 665 C CA . SER A 1 86 ? -15.220 -3.789 4.352 1.00 88.56 86 SER A CA 1
ATOM 666 C C . SER A 1 86 ? -13.986 -3.302 3.590 1.00 88.56 86 SER A C 1
ATOM 668 O O . SER A 1 86 ? -14.090 -2.378 2.783 1.00 88.56 86 SER A O 1
ATOM 670 N N . VAL A 1 87 ? -12.839 -3.941 3.815 1.00 92.56 87 VAL A N 1
ATOM 671 C CA . VAL A 1 87 ? -11.571 -3.606 3.153 1.00 92.56 87 VAL A CA 1
ATOM 672 C C . VAL A 1 87 ? -11.143 -4.643 2.121 1.00 92.56 87 VAL A C 1
ATOM 674 O O . VAL A 1 87 ? -11.376 -5.839 2.291 1.00 92.56 87 VAL A O 1
ATOM 677 N N . SER A 1 88 ? -10.500 -4.183 1.047 1.00 93.50 88 SER A N 1
ATOM 678 C CA . SER A 1 88 ? -9.812 -5.039 0.075 1.00 93.50 88 SER A CA 1
ATOM 679 C C . SER A 1 88 ? -8.306 -4.926 0.268 1.00 93.50 88 SER A C 1
ATOM 681 O O . SER A 1 88 ? -7.799 -3.857 0.604 1.00 93.50 88 SER A O 1
ATOM 683 N N . VAL A 1 89 ? -7.579 -6.017 0.056 1.00 94.06 89 VAL A N 1
ATOM 684 C CA . VAL A 1 89 ? -6.117 -6.017 0.118 1.00 94.06 89 VAL A CA 1
ATOM 685 C C . VAL A 1 89 ? -5.604 -6.888 -1.010 1.00 94.06 89 VAL A C 1
ATOM 687 O O . VAL A 1 89 ? -5.823 -8.097 -1.014 1.00 94.06 89 VAL A O 1
ATOM 690 N N . ASP A 1 90 ? -4.919 -6.263 -1.957 1.00 93.38 90 ASP A N 1
ATOM 691 C CA . ASP A 1 90 ? -4.422 -6.919 -3.158 1.00 93.38 90 ASP A CA 1
ATOM 692 C C . ASP A 1 90 ? -2.906 -6.731 -3.276 1.00 93.38 90 ASP A C 1
ATOM 694 O O . ASP A 1 90 ? -2.359 -5.705 -2.876 1.00 93.38 90 ASP A O 1
ATOM 698 N N . VAL A 1 91 ? -2.220 -7.726 -3.841 1.00 94.81 91 VAL A N 1
ATOM 699 C CA . VAL A 1 91 ? -0.808 -7.619 -4.233 1.00 94.81 91 VAL A CA 1
ATOM 700 C C . VAL A 1 91 ? -0.774 -7.473 -5.746 1.00 94.81 91 VAL A C 1
ATOM 702 O O . VAL A 1 91 ? -1.106 -8.411 -6.471 1.00 94.81 91 VAL A O 1
ATOM 705 N N . VAL A 1 92 ? -0.411 -6.289 -6.224 1.00 94.25 92 VAL A N 1
ATOM 706 C CA . VAL A 1 92 ? -0.486 -5.925 -7.645 1.00 94.25 92 VAL A CA 1
ATOM 707 C C . VAL A 1 92 ? 0.775 -5.208 -8.092 1.00 94.25 92 VAL A C 1
ATOM 709 O O . VAL A 1 92 ? 1.508 -4.663 -7.281 1.00 94.25 92 VAL A O 1
ATOM 712 N N . CYS A 1 93 ? 1.015 -5.170 -9.395 1.00 93.44 93 CYS A N 1
ATOM 713 C CA . CYS A 1 93 ? 1.952 -4.236 -9.997 1.00 93.44 93 CYS A CA 1
ATOM 714 C C . CYS A 1 93 ? 1.129 -3.199 -10.774 1.00 93.44 93 CYS A C 1
ATOM 716 O O . CYS A 1 93 ? 0.258 -3.585 -11.560 1.00 93.44 93 CYS A O 1
ATOM 718 N N . ILE A 1 94 ? 1.365 -1.899 -10.558 1.00 91.88 94 ILE A N 1
ATOM 719 C CA . ILE A 1 94 ? 0.648 -0.821 -11.271 1.00 91.88 94 ILE A CA 1
ATOM 720 C C . ILE A 1 94 ? 1.630 0.088 -12.034 1.00 91.88 94 ILE A C 1
ATOM 722 O O . ILE A 1 94 ? 1.825 1.265 -11.688 1.00 91.88 94 ILE A O 1
ATOM 726 N N . PRO A 1 95 ? 2.265 -0.457 -13.082 1.00 89.62 95 PRO A N 1
ATOM 727 C CA . PRO A 1 95 ? 3.193 0.273 -13.916 1.00 89.62 95 PRO A CA 1
ATOM 728 C C . PRO A 1 95 ? 2.462 1.231 -14.852 1.00 89.62 95 PRO A C 1
ATOM 730 O O . PRO A 1 95 ? 1.263 1.117 -15.137 1.00 89.62 95 PRO A O 1
ATOM 733 N N . TYR A 1 96 ? 3.247 2.164 -15.361 1.00 86.88 96 TYR A N 1
ATOM 734 C CA . TYR A 1 96 ? 2.928 2.959 -16.533 1.00 86.88 96 TYR A CA 1
ATOM 735 C C . TYR A 1 96 ? 2.883 2.054 -17.782 1.00 86.88 96 TYR A C 1
ATOM 737 O O . TYR A 1 96 ? 3.460 0.963 -17.791 1.00 86.88 96 TYR A O 1
ATOM 745 N N . SER A 1 97 ? 2.119 2.434 -18.804 1.00 77.75 97 SER A N 1
ATOM 746 C CA . SER A 1 97 ? 1.937 1.600 -20.002 1.00 77.75 97 SER A CA 1
ATOM 747 C C . SER A 1 97 ? 3.250 1.479 -20.790 1.00 77.75 97 SER A C 1
ATOM 749 O O . SER A 1 97 ? 4.137 2.323 -20.670 1.00 77.75 97 SER A O 1
ATOM 751 N N . GLU A 1 98 ? 3.413 0.401 -21.569 1.00 64.88 98 GLU A N 1
ATOM 752 C CA . GLU A 1 98 ? 4.678 0.095 -22.258 1.00 64.88 98 GLU A CA 1
ATOM 753 C C . GLU A 1 98 ? 5.231 1.291 -23.059 1.00 64.88 98 GLU A C 1
ATOM 755 O O . GLU A 1 98 ? 4.519 1.921 -23.839 1.00 64.88 98 GLU A O 1
ATOM 760 N N . GLY A 1 99 ? 6.527 1.577 -22.881 1.00 60.97 99 GLY A N 1
ATOM 761 C CA . GLY A 1 99 ? 7.225 2.695 -23.532 1.00 60.97 99 GLY A CA 1
ATOM 762 C C . GLY A 1 99 ? 7.348 3.969 -22.685 1.00 60.97 99 GLY A C 1
ATOM 763 O O . GLY A 1 99 ? 7.926 4.950 -23.153 1.00 60.97 99 GLY A O 1
ATOM 764 N N . GLU A 1 100 ? 6.846 3.962 -21.448 1.00 63.94 100 GLU A N 1
ATOM 765 C CA . GLU A 1 100 ? 6.866 5.114 -20.539 1.00 63.94 100 GLU A CA 1
ATOM 766 C C . GLU A 1 100 ? 8.121 5.120 -19.626 1.00 63.94 100 GLU A C 1
ATOM 768 O O . GLU A 1 100 ? 8.361 4.192 -18.850 1.00 63.94 100 GLU A O 1
ATOM 773 N N . GLU A 1 101 ? 8.947 6.180 -19.711 1.00 58.38 101 GLU A N 1
ATOM 774 C CA . GLU A 1 101 ? 10.071 6.427 -18.783 1.00 58.38 101 GLU A CA 1
ATOM 775 C C . GLU A 1 101 ? 9.550 6.540 -17.337 1.00 58.38 101 GLU A C 1
ATOM 777 O O . GLU A 1 101 ? 8.627 7.306 -17.065 1.00 58.38 101 GLU A O 1
ATOM 782 N N . GLY A 1 102 ? 10.168 5.819 -16.395 1.00 60.44 102 GLY A N 1
ATOM 783 C CA . GLY A 1 102 ? 9.789 5.855 -14.974 1.00 60.44 102 GLY A CA 1
ATOM 784 C C . GLY A 1 102 ? 8.744 4.816 -14.557 1.00 60.44 102 GLY A C 1
ATOM 785 O O . GLY A 1 102 ? 8.268 4.859 -13.424 1.00 60.44 102 GLY A O 1
ATOM 786 N N . SER A 1 103 ? 8.396 3.872 -15.437 1.00 69.12 103 SER A N 1
ATOM 787 C CA . SER A 1 103 ? 7.637 2.686 -15.040 1.00 69.12 103 SER A CA 1
ATOM 788 C C . SER A 1 103 ? 8.446 1.840 -14.052 1.00 69.12 103 SER A C 1
ATOM 790 O O . SER A 1 103 ? 9.542 1.385 -14.377 1.00 69.12 103 SER A O 1
ATOM 792 N N . SER A 1 104 ? 7.897 1.629 -12.857 1.00 75.44 104 SER A N 1
ATOM 793 C CA . SER A 1 104 ? 8.411 0.671 -11.879 1.00 75.44 104 SER A CA 1
ATOM 794 C C . SER A 1 104 ? 7.565 -0.595 -11.929 1.00 75.44 104 SER A C 1
ATOM 796 O O . SER A 1 104 ? 6.337 -0.507 -11.923 1.00 75.44 104 SER A O 1
ATOM 798 N N . ASP A 1 105 ? 8.228 -1.751 -11.954 1.00 84.06 105 ASP A N 1
ATOM 799 C CA . ASP A 1 105 ? 7.584 -3.061 -11.814 1.00 84.06 105 ASP A CA 1
ATOM 800 C C . ASP A 1 105 ? 7.519 -3.519 -10.341 1.00 84.06 105 ASP A C 1
ATOM 802 O O . ASP A 1 105 ? 7.248 -4.683 -10.048 1.00 84.06 105 ASP A O 1
ATOM 806 N N . GLU A 1 106 ? 7.761 -2.600 -9.403 1.00 92.19 106 GLU A N 1
ATOM 807 C CA . GLU A 1 106 ? 7.710 -2.871 -7.969 1.00 92.19 106 GLU A CA 1
ATOM 808 C C . GLU A 1 106 ? 6.294 -3.295 -7.529 1.00 92.19 106 GLU A C 1
ATOM 810 O O . GLU A 1 106 ? 5.304 -2.649 -7.903 1.00 92.19 106 GLU A O 1
ATOM 815 N N . PRO A 1 107 ? 6.163 -4.376 -6.740 1.00 95.69 107 PRO A N 1
ATOM 816 C CA . PRO A 1 107 ? 4.892 -4.773 -6.155 1.00 95.69 107 PRO A CA 1
ATOM 817 C C . PRO A 1 107 ? 4.308 -3.704 -5.232 1.00 95.69 107 PRO A C 1
ATOM 819 O O . PRO A 1 107 ? 5.012 -3.024 -4.488 1.00 95.69 107 PRO A O 1
ATOM 822 N N . ILE A 1 108 ? 2.985 -3.624 -5.228 1.00 96.38 108 ILE A N 1
ATOM 823 C CA . ILE A 1 108 ? 2.188 -2.735 -4.395 1.00 96.38 108 ILE A CA 1
ATOM 824 C C . ILE A 1 108 ? 1.228 -3.599 -3.579 1.00 96.38 108 ILE A C 1
ATOM 826 O O . ILE A 1 108 ? 0.426 -4.357 -4.131 1.00 96.38 108 ILE A O 1
ATOM 830 N N . LEU A 1 109 ? 1.286 -3.454 -2.259 1.00 96.94 109 LEU A N 1
ATOM 831 C CA . LEU A 1 109 ? 0.205 -3.832 -1.358 1.00 96.94 109 LEU A CA 1
ATOM 832 C C . LEU A 1 109 ? -0.864 -2.741 -1.415 1.00 96.94 109 LEU A C 1
ATOM 834 O O . LEU A 1 109 ? -0.708 -1.661 -0.841 1.00 96.94 109 LEU A O 1
ATOM 838 N N . TRP A 1 110 ? -1.931 -3.024 -2.155 1.00 96.56 110 TRP A N 1
ATOM 839 C CA . TRP A 1 110 ? -2.973 -2.070 -2.506 1.00 96.56 110 TRP A CA 1
ATOM 840 C C . TRP A 1 110 ? -4.203 -2.283 -1.630 1.00 96.56 110 TRP A C 1
ATOM 842 O O . TRP A 1 110 ? -4.969 -3.231 -1.807 1.00 96.56 110 TRP A O 1
ATOM 852 N N . ILE A 1 111 ? -4.373 -1.400 -0.651 1.00 97.12 111 ILE A N 1
ATOM 853 C CA . ILE A 1 111 ? -5.422 -1.475 0.363 1.00 97.12 111 ILE A CA 1
ATOM 854 C C . ILE A 1 111 ? -6.599 -0.607 -0.087 1.00 97.12 111 ILE A C 1
ATOM 856 O O . ILE A 1 111 ? -6.470 0.606 -0.244 1.00 97.12 111 ILE A O 1
ATOM 860 N N . GLY A 1 112 ? -7.756 -1.224 -0.303 1.00 96.31 112 GLY A N 1
ATOM 861 C CA . GLY A 1 112 ? -9.021 -0.549 -0.561 1.00 96.31 112 GLY A CA 1
ATOM 862 C C . GLY A 1 112 ? -9.822 -0.350 0.714 1.00 96.31 112 GLY A C 1
ATOM 863 O O . GLY A 1 112 ? -10.161 -1.327 1.375 1.00 96.31 112 GLY A O 1
ATOM 864 N N . VAL A 1 113 ? -10.181 0.893 1.016 1.00 95.81 113 VAL A N 1
ATOM 865 C CA . VAL A 1 113 ? -11.136 1.244 2.078 1.00 95.81 113 VAL A CA 1
ATOM 866 C C . VAL A 1 113 ? -12.403 1.841 1.468 1.00 95.81 113 VAL A C 1
ATOM 868 O O . VAL A 1 113 ? -12.323 2.407 0.375 1.00 95.81 113 VAL A O 1
ATOM 871 N N . PRO A 1 114 ? -13.570 1.741 2.124 1.00 94.00 114 PRO A N 1
ATOM 872 C CA . PRO A 1 114 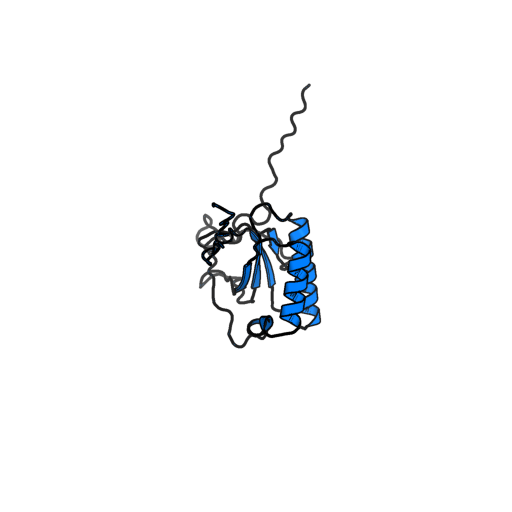? -14.769 2.400 1.625 1.00 94.00 114 PRO A CA 1
ATOM 873 C C . PRO A 1 114 ? -14.566 3.923 1.481 1.00 94.00 114 PRO A C 1
ATOM 875 O O . PRO A 1 114 ? -13.788 4.515 2.235 1.00 94.00 114 PRO A O 1
ATOM 878 N N . PRO A 1 115 ? -15.229 4.578 0.512 1.00 92.38 115 PRO A N 1
ATOM 879 C CA . PRO A 1 115 ? -15.124 6.025 0.350 1.00 92.38 115 PRO A CA 1
ATOM 880 C C . PRO A 1 115 ? -15.520 6.777 1.623 1.00 92.38 115 PRO A C 1
ATOM 882 O O . PRO A 1 115 ? -16.461 6.376 2.309 1.00 92.38 115 PRO A O 1
ATOM 885 N N . ASP A 1 116 ? -14.805 7.861 1.927 1.00 90.00 116 ASP A N 1
ATOM 886 C CA . ASP A 1 116 ? -15.076 8.758 3.060 1.00 90.00 116 ASP A CA 1
ATOM 887 C C . ASP A 1 116 ? -15.027 8.112 4.465 1.00 90.00 116 ASP A C 1
ATOM 889 O O . ASP A 1 116 ? -15.403 8.752 5.449 1.00 90.00 116 ASP A O 1
ATOM 893 N N . THR A 1 117 ? -14.531 6.875 4.610 1.00 92.94 117 THR A N 1
ATOM 894 C CA . THR A 1 117 ? -14.435 6.207 5.927 1.00 92.94 117 THR A CA 1
ATOM 895 C C . THR A 1 117 ? -13.076 6.333 6.603 1.00 92.94 117 THR A C 1
ATOM 897 O O . THR A 1 117 ? -12.950 6.002 7.781 1.00 92.94 117 THR A O 1
ATOM 900 N N . MET A 1 118 ? -12.052 6.803 5.889 1.00 94.31 118 MET A N 1
ATOM 901 C CA . MET A 1 118 ? -10.698 6.963 6.417 1.00 94.31 118 MET A CA 1
ATOM 902 C C . MET A 1 118 ? -10.128 8.324 6.024 1.00 94.31 118 MET A C 1
ATOM 904 O O . MET A 1 118 ? -10.152 8.709 4.855 1.00 94.31 118 MET A O 1
ATOM 908 N N . SER A 1 119 ? -9.582 9.058 6.996 1.00 93.69 119 SER A N 1
ATOM 909 C CA . SER A 1 119 ? -8.903 10.324 6.714 1.00 93.69 119 SER A CA 1
ATOM 910 C C . SER A 1 119 ? -7.541 10.098 6.045 1.00 93.69 119 SER A C 1
ATOM 912 O O . 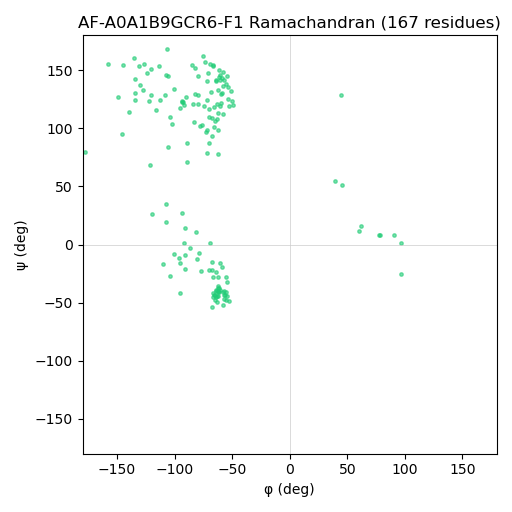SER A 1 119 ? -6.908 9.054 6.213 1.00 93.69 119 SER A O 1
ATOM 914 N N . VAL A 1 120 ? -7.041 11.109 5.326 1.00 93.12 120 VAL A N 1
ATOM 915 C CA . VAL A 1 120 ? -5.693 11.073 4.722 1.00 93.12 120 VAL A CA 1
ATOM 916 C C . VAL A 1 120 ?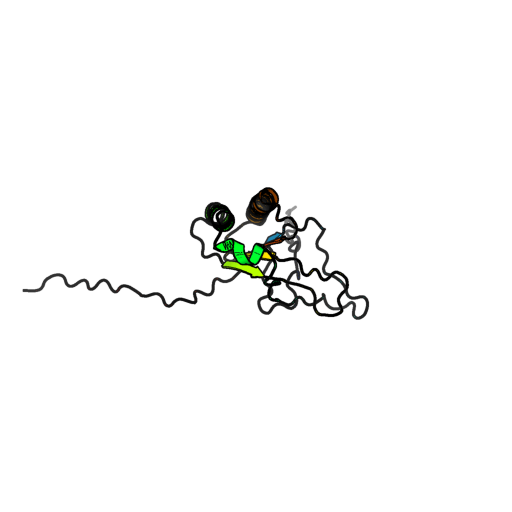 -4.612 10.836 5.782 1.00 93.12 120 VAL A C 1
ATOM 918 O O . VAL A 1 120 ? -3.688 10.062 5.556 1.00 93.12 120 VAL A O 1
ATOM 921 N N . GLU A 1 121 ? -4.738 11.446 6.962 1.00 95.06 121 GLU A N 1
ATOM 922 C CA . GLU A 1 121 ? -3.787 11.258 8.065 1.00 95.06 121 GLU A CA 1
ATOM 923 C C . GLU A 1 121 ? -3.803 9.816 8.597 1.00 95.06 121 GLU A C 1
ATOM 925 O O . GLU A 1 121 ? -2.747 9.213 8.802 1.00 95.06 121 GLU A O 1
ATOM 930 N N . GLN A 1 122 ? -4.991 9.225 8.770 1.00 96.50 122 GLN A N 1
ATOM 931 C CA . GLN A 1 122 ? -5.124 7.820 9.165 1.00 96.50 122 GLN A CA 1
ATOM 932 C C . GLN A 1 122 ? -4.515 6.890 8.114 1.00 96.50 122 GLN A C 1
ATOM 934 O O . GLN A 1 122 ? -3.747 5.996 8.468 1.00 96.50 122 GLN A O 1
ATOM 939 N N . ALA A 1 123 ? -4.782 7.141 6.829 1.00 96.62 123 ALA A N 1
ATOM 940 C CA . ALA A 1 123 ? -4.203 6.382 5.726 1.00 96.62 123 ALA A CA 1
ATOM 941 C C . ALA A 1 123 ? -2.668 6.490 5.696 1.00 96.62 123 ALA A C 1
ATOM 943 O O . ALA A 1 123 ? -1.981 5.489 5.506 1.00 96.62 123 ALA A O 1
ATOM 944 N N . GLN A 1 124 ? -2.103 7.676 5.945 1.00 97.00 124 GLN A N 1
ATOM 945 C CA . GLN A 1 124 ? -0.652 7.874 6.042 1.00 97.00 124 GLN A CA 1
ATOM 946 C C . GLN A 1 124 ? -0.033 7.107 7.216 1.00 97.00 124 GLN A C 1
ATOM 948 O O . GLN A 1 124 ? 1.054 6.541 7.080 1.00 97.00 124 GLN A O 1
ATOM 953 N N . ASN A 1 125 ? -0.706 7.080 8.367 1.00 98.12 125 ASN A N 1
ATOM 954 C CA . ASN A 1 125 ? -0.257 6.317 9.530 1.00 98.12 125 ASN A CA 1
ATOM 955 C C . ASN A 1 125 ? -0.301 4.805 9.256 1.00 98.12 125 ASN A C 1
ATOM 957 O O . ASN A 1 125 ? 0.692 4.122 9.514 1.00 98.12 125 ASN A O 1
ATOM 961 N N . LEU A 1 126 ? -1.378 4.320 8.629 1.00 98.12 126 LEU A N 1
ATOM 962 C CA . LEU A 1 126 ? -1.513 2.933 8.184 1.00 98.12 126 LEU A CA 1
ATOM 963 C C . LEU A 1 126 ? -0.388 2.539 7.216 1.00 98.12 126 LEU A C 1
ATOM 965 O O . LEU A 1 126 ? 0.325 1.567 7.462 1.00 98.12 126 LEU A O 1
ATOM 969 N N . VAL A 1 127 ? -0.163 3.328 6.159 1.00 98.38 127 VAL A N 1
ATOM 970 C CA . VAL A 1 127 ? 0.942 3.115 5.208 1.00 98.38 127 VAL A CA 1
ATOM 971 C C . VAL A 1 127 ? 2.283 3.040 5.934 1.00 98.38 127 VAL A C 1
ATOM 973 O O . VAL A 1 127 ? 3.087 2.153 5.642 1.00 98.38 127 VAL A O 1
ATOM 976 N N . ARG A 1 128 ? 2.541 3.940 6.890 1.00 98.38 128 ARG A N 1
ATOM 977 C CA . ARG A 1 128 ? 3.806 3.983 7.634 1.00 98.38 128 ARG A CA 1
ATOM 978 C C . ARG A 1 128 ? 4.021 2.730 8.479 1.00 98.38 128 ARG A C 1
ATOM 980 O O . ARG A 1 128 ? 5.125 2.188 8.459 1.00 98.38 128 ARG A O 1
ATOM 987 N N . GLU A 1 129 ? 3.001 2.272 9.202 1.00 98.44 129 GLU A N 1
ATOM 988 C CA . GLU A 1 129 ? 3.085 1.046 10.008 1.00 98.44 129 GLU A CA 1
ATOM 989 C C . GLU A 1 129 ? 3.290 -0.191 9.131 1.00 98.44 129 GLU A C 1
ATOM 991 O O . GLU A 1 129 ? 4.213 -0.968 9.377 1.00 98.44 129 GLU A O 1
ATOM 996 N N . CYS A 1 130 ? 2.503 -0.328 8.063 1.00 98.25 130 CYS A N 1
ATOM 997 C CA . CYS A 1 130 ? 2.640 -1.404 7.085 1.00 98.25 130 CYS A CA 1
ATOM 998 C C . CYS A 1 130 ? 4.040 -1.430 6.453 1.00 98.25 130 CYS A C 1
ATOM 1000 O O . CYS A 1 130 ? 4.694 -2.470 6.418 1.00 98.25 130 CYS A O 1
ATOM 1002 N N . THR A 1 131 ? 4.545 -0.270 6.025 1.00 98.00 131 THR A N 1
ATOM 1003 C CA . THR A 1 131 ? 5.902 -0.133 5.473 1.00 98.00 131 THR A CA 1
ATOM 1004 C C . THR A 1 131 ? 6.967 -0.504 6.508 1.00 98.00 131 THR A C 1
ATOM 1006 O O . THR A 1 131 ? 7.964 -1.141 6.175 1.00 98.00 131 THR A O 1
ATOM 1009 N N . GLY A 1 132 ? 6.781 -0.117 7.774 1.00 98.00 132 GLY A N 1
ATOM 1010 C CA . GLY A 1 132 ? 7.683 -0.485 8.866 1.00 98.00 132 GLY A CA 1
ATOM 1011 C C . GLY A 1 132 ? 7.741 -1.997 9.098 1.00 98.00 132 GLY A C 1
ATOM 1012 O O . GLY A 1 132 ? 8.829 -2.539 9.289 1.00 98.00 132 GLY A O 1
ATOM 1013 N N . LEU A 1 133 ? 6.593 -2.675 9.021 1.00 97.81 133 LEU A N 1
ATOM 1014 C CA . LEU A 1 133 ? 6.497 -4.129 9.145 1.00 97.81 133 LEU A CA 1
ATOM 1015 C C . LEU A 1 133 ? 7.182 -4.861 7.978 1.00 97.81 133 LEU A C 1
ATOM 1017 O O . LEU A 1 133 ? 7.885 -5.842 8.206 1.00 97.81 133 LEU A O 1
ATOM 1021 N N . LEU A 1 134 ? 7.024 -4.382 6.741 1.00 96.75 134 LEU A N 1
ATOM 1022 C CA . LEU A 1 134 ? 7.722 -4.956 5.582 1.00 96.75 134 LEU A CA 1
ATOM 1023 C C . LEU A 1 134 ? 9.241 -4.800 5.720 1.00 96.75 134 LEU A C 1
ATOM 1025 O O . LEU A 1 134 ? 9.988 -5.765 5.561 1.00 96.75 134 LEU A O 1
ATOM 1029 N N . LYS A 1 135 ? 9.698 -3.610 6.129 1.00 96.31 135 LYS A N 1
ATOM 1030 C CA . LYS A 1 135 ? 11.121 -3.325 6.364 1.00 96.31 135 LYS A CA 1
ATOM 1031 C C . LYS A 1 135 ? 11.729 -4.190 7.465 1.00 96.31 135 LYS A C 1
ATOM 1033 O O . LYS A 1 135 ? 12.875 -4.605 7.324 1.00 96.31 135 LYS A O 1
ATOM 1038 N N . SER A 1 136 ? 10.996 -4.482 8.542 1.00 96.38 136 SER A N 1
ATOM 1039 C CA . SER A 1 136 ? 11.496 -5.371 9.604 1.00 96.38 136 SER A CA 1
ATOM 1040 C C . SER A 1 136 ? 11.650 -6.828 9.154 1.00 96.38 136 SER A C 1
ATOM 1042 O O . SER A 1 136 ? 12.347 -7.592 9.817 1.00 96.38 136 SER A O 1
ATOM 1044 N N . HIS A 1 137 ? 11.048 -7.187 8.017 1.00 94.69 137 HIS A N 1
ATOM 1045 C CA . HIS A 1 137 ? 11.162 -8.484 7.353 1.00 94.69 137 HIS A CA 1
ATOM 1046 C C . HIS A 1 137 ? 12.007 -8.420 6.070 1.00 94.69 137 HIS A C 1
ATOM 1048 O O . HIS A 1 137 ? 11.892 -9.301 5.222 1.00 94.69 137 HIS A O 1
ATOM 1054 N N . GLU A 1 138 ? 12.832 -7.377 5.913 1.00 94.50 138 GLU A N 1
ATOM 1055 C CA . GLU A 1 138 ? 13.742 -7.186 4.773 1.00 94.50 138 GLU A CA 1
ATOM 1056 C C . GLU A 1 138 ? 13.041 -7.063 3.401 1.00 94.50 138 GLU A C 1
ATOM 1058 O O . GLU A 1 138 ? 13.694 -7.122 2.363 1.00 94.50 138 GLU A O 1
ATOM 1063 N N . MET A 1 139 ? 11.725 -6.810 3.376 1.00 94.12 139 MET A N 1
ATOM 1064 C CA . MET A 1 139 ? 10.970 -6.471 2.164 1.00 94.12 139 MET A CA 1
ATOM 1065 C C . MET A 1 139 ? 10.982 -4.960 1.951 1.00 94.12 139 MET A C 1
ATOM 1067 O O . MET A 1 139 ? 10.122 -4.229 2.444 1.00 94.12 139 MET A O 1
ATOM 1071 N N . THR A 1 140 ? 12.014 -4.480 1.262 1.00 94.38 140 THR A N 1
ATOM 1072 C CA . THR A 1 140 ? 12.222 -3.048 0.990 1.00 94.38 140 THR A CA 1
ATOM 1073 C C . THR A 1 140 ? 11.808 -2.613 -0.413 1.00 94.38 140 THR A C 1
ATOM 1075 O O . THR A 1 140 ? 11.832 -1.420 -0.692 1.00 94.38 140 THR A O 1
ATOM 1078 N N . ASP A 1 141 ? 11.467 -3.569 -1.272 1.00 94.69 141 ASP A N 1
ATOM 1079 C CA . ASP A 1 141 ? 11.062 -3.437 -2.674 1.00 94.69 141 ASP A CA 1
ATOM 1080 C C . ASP A 1 141 ? 9.557 -3.693 -2.853 1.00 94.69 141 ASP A C 1
ATOM 1082 O O . ASP A 1 141 ? 9.120 -4.297 -3.829 1.00 94.69 141 ASP A O 1
ATOM 1086 N N . VAL A 1 142 ? 8.754 -3.283 -1.870 1.00 95.94 142 VAL A N 1
ATOM 1087 C CA . VAL A 1 142 ? 7.294 -3.364 -1.921 1.00 95.94 142 VAL A CA 1
ATOM 1088 C C . VAL A 1 142 ? 6.720 -2.039 -1.444 1.00 95.94 142 VAL A C 1
ATOM 1090 O O . VAL A 1 142 ? 6.974 -1.603 -0.317 1.00 95.94 142 VAL A O 1
ATOM 1093 N N . GLN A 1 143 ? 5.894 -1.423 -2.282 1.00 96.81 143 GLN A N 1
ATOM 1094 C CA . GLN A 1 143 ? 5.147 -0.227 -1.921 1.00 96.81 143 GLN A CA 1
ATOM 1095 C C . GLN A 1 143 ? 3.849 -0.594 -1.199 1.00 96.81 143 GLN A C 1
ATOM 1097 O O . GLN A 1 143 ? 3.271 -1.663 -1.394 1.00 96.81 143 GLN A O 1
ATOM 1102 N N . VAL A 1 144 ? 3.352 0.326 -0.381 1.00 98.00 144 VAL A N 1
ATOM 1103 C CA . VAL A 1 144 ? 2.042 0.251 0.260 1.00 98.00 144 VAL A CA 1
ATOM 1104 C C . VAL A 1 144 ? 1.236 1.462 -0.172 1.00 98.00 144 VAL A C 1
ATOM 1106 O O . VAL A 1 144 ? 1.686 2.601 -0.039 1.00 98.00 144 VAL A O 1
ATOM 1109 N N . GLU A 1 145 ? 0.025 1.218 -0.652 1.00 97.62 145 GLU A N 1
ATOM 1110 C CA . GLU A 1 145 ? -0.903 2.255 -1.083 1.00 97.62 145 GLU A CA 1
ATOM 1111 C C . GLU A 1 145 ? -2.272 2.033 -0.445 1.00 97.62 145 GLU A C 1
ATOM 1113 O O . GLU A 1 145 ? -2.771 0.910 -0.392 1.00 97.62 145 GLU A O 1
ATOM 1118 N N . VAL A 1 146 ? -2.895 3.116 0.016 1.00 97.56 146 VAL A N 1
ATOM 1119 C CA . VAL A 1 146 ? -4.274 3.120 0.511 1.00 97.56 146 VAL A CA 1
ATOM 1120 C C . VAL A 1 146 ? -5.115 3.943 -0.448 1.00 97.56 146 VAL A C 1
ATOM 1122 O O . VAL A 1 146 ? -4.821 5.115 -0.698 1.00 97.56 146 VAL A O 1
ATOM 1125 N N . LYS A 1 147 ? -6.177 3.333 -0.967 1.00 95.62 147 LYS A N 1
ATOM 1126 C CA . LYS A 1 147 ? -7.127 3.944 -1.891 1.00 95.62 147 LYS A CA 1
ATOM 1127 C C . LYS A 1 147 ? -8.558 3.803 -1.398 1.00 95.62 147 LYS A C 1
ATOM 1129 O O . LYS A 1 147 ? -8.905 2.839 -0.718 1.00 95.62 147 LYS A O 1
ATOM 1134 N N . GLU A 1 148 ? -9.411 4.711 -1.838 1.00 93.81 148 GLU A N 1
ATOM 1135 C CA . GLU A 1 148 ? -10.848 4.488 -1.762 1.00 93.81 148 GLU A CA 1
ATOM 1136 C C . GLU A 1 148 ? -11.276 3.442 -2.788 1.00 93.81 148 GLU A C 1
ATOM 1138 O O . GLU A 1 148 ? -10.785 3.385 -3.920 1.00 93.81 148 GLU A O 1
ATOM 1143 N N . SER A 1 149 ? -12.195 2.585 -2.373 1.00 87.00 149 SER A N 1
ATOM 1144 C CA . SER A 1 149 ? -12.724 1.489 -3.157 1.00 87.00 149 SER A CA 1
ATOM 1145 C C . SER A 1 149 ? -14.160 1.245 -2.743 1.00 87.00 149 SER A C 1
ATOM 1147 O O . SER A 1 149 ? -14.437 0.997 -1.573 1.00 87.00 149 SER A O 1
ATOM 1149 N N . GLU A 1 150 ? -15.074 1.234 -3.705 1.00 73.25 150 GLU A N 1
ATOM 1150 C CA . GLU A 1 150 ? -16.384 0.647 -3.456 1.00 73.25 150 GLU A CA 1
ATOM 1151 C C . GLU A 1 150 ? -16.178 -0.855 -3.239 1.00 73.25 150 GLU A C 1
ATOM 1153 O O . GLU A 1 150 ? -15.631 -1.558 -4.095 1.00 73.25 150 GLU A O 1
ATOM 1158 N N . GLY A 1 151 ? -16.532 -1.346 -2.053 1.00 55.97 151 GLY A N 1
ATOM 1159 C CA . GLY A 1 151 ? -16.533 -2.775 -1.786 1.00 55.97 151 GLY A CA 1
ATOM 1160 C C . GLY A 1 151 ? -17.592 -3.427 -2.664 1.00 55.97 151 GLY A C 1
ATOM 1161 O O . GLY A 1 151 ? -18.782 -3.293 -2.392 1.00 55.97 151 GLY A O 1
ATOM 1162 N N . ILE A 1 152 ? -17.193 -4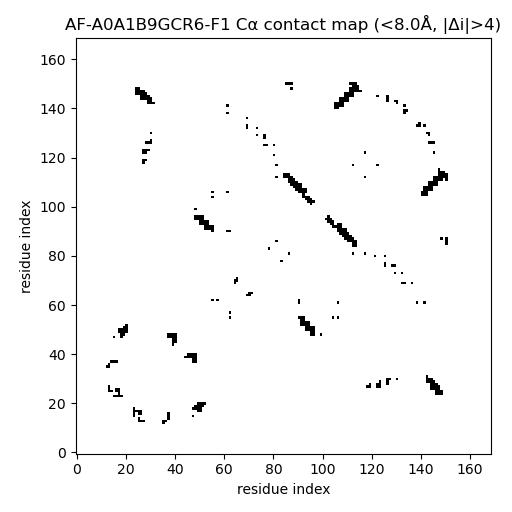.140 -3.718 1.00 46.53 152 ILE A N 1
ATOM 1163 C CA . ILE A 1 152 ? -18.127 -5.051 -4.376 1.00 46.53 152 ILE A CA 1
ATOM 1164 C C . ILE A 1 152 ? -18.236 -6.271 -3.465 1.00 46.53 152 ILE A C 1
ATOM 1166 O O . ILE A 1 152 ? -17.343 -7.118 -3.428 1.00 46.53 152 ILE A O 1
ATOM 1170 N N . GLN A 1 153 ? -19.330 -6.365 -2.711 1.00 39.78 153 GLN A N 1
ATOM 1171 C CA . GLN A 1 153 ? -19.674 -7.588 -2.001 1.00 39.78 153 GLN A CA 1
ATOM 1172 C C . GLN A 1 153 ? -20.025 -8.668 -3.034 1.00 39.78 153 GLN A C 1
ATOM 1174 O O . GLN A 1 153 ? -21.155 -8.769 -3.501 1.00 39.78 153 GLN A O 1
ATOM 1179 N N . LEU A 1 154 ? -19.036 -9.478 -3.417 1.00 37.56 154 LEU A N 1
ATOM 1180 C CA . LEU A 1 154 ? -19.198 -10.577 -4.380 1.00 37.56 154 LEU A CA 1
ATOM 1181 C C . LEU A 1 154 ? -19.772 -11.867 -3.753 1.00 37.56 154 LEU A C 1
ATOM 1183 O O . LEU A 1 154 ? -19.806 -12.908 -4.403 1.00 37.56 154 LEU A O 1
ATOM 1187 N N . GLY A 1 155 ? -20.257 -11.811 -2.509 1.00 36.94 155 GLY A N 1
ATOM 1188 C CA . GLY A 1 155 ? -20.932 -12.919 -1.831 1.00 36.94 155 GLY A CA 1
ATOM 1189 C C . GLY A 1 155 ? -22.387 -12.578 -1.527 1.00 36.94 155 GLY A C 1
ATOM 1190 O O . GLY A 1 155 ? -22.651 -11.671 -0.739 1.00 36.94 155 GLY A O 1
ATOM 1191 N N . LEU A 1 156 ? -23.319 -13.316 -2.141 1.00 37.47 156 LEU A N 1
ATOM 1192 C CA . LEU A 1 156 ? -24.749 -13.281 -1.824 1.00 37.47 156 LEU A CA 1
ATOM 1193 C C . LEU A 1 156 ? -24.939 -13.414 -0.309 1.00 37.47 156 LEU A C 1
ATOM 1195 O O . LEU A 1 156 ? -24.529 -14.412 0.284 1.00 37.47 156 LEU A O 1
ATOM 1199 N N . GLY A 1 157 ? -25.562 -12.410 0.309 1.00 37.19 157 GLY A N 1
ATOM 1200 C CA . GLY A 1 157 ? -26.015 -12.508 1.687 1.00 37.19 157 GLY A CA 1
ATOM 1201 C C . GLY A 1 157 ? -26.976 -13.684 1.805 1.00 37.19 157 GLY A C 1
ATOM 1202 O O . GLY A 1 157 ? -28.070 -13.655 1.246 1.00 37.19 157 GLY A O 1
ATOM 1203 N N . VAL A 1 158 ? -26.566 -14.729 2.520 1.00 43.53 158 VAL A N 1
ATOM 1204 C CA . VAL A 1 158 ? -27.511 -15.723 3.019 1.00 43.53 158 VAL A CA 1
ATOM 1205 C C . VAL A 1 158 ? -28.258 -15.020 4.145 1.00 43.53 158 VAL A C 1
ATOM 1207 O O . VAL A 1 158 ? -27.749 -14.886 5.255 1.00 43.53 158 VAL A O 1
ATOM 1210 N N . THR A 1 159 ? -29.436 -14.482 3.842 1.00 41.19 159 THR A N 1
ATOM 1211 C CA . THR A 1 159 ? -30.364 -14.047 4.880 1.00 41.19 159 THR A CA 1
ATOM 1212 C C . THR A 1 159 ? -30.837 -15.304 5.594 1.00 41.19 159 THR A C 1
ATOM 1214 O O . THR A 1 159 ? -31.570 -16.106 5.016 1.00 41.19 159 THR A O 1
ATOM 1217 N N . ASN A 1 160 ? -30.400 -15.500 6.836 1.00 40.84 160 ASN A N 1
ATOM 1218 C CA . ASN A 1 160 ? -31.085 -16.420 7.730 1.00 40.84 160 ASN A CA 1
ATOM 1219 C C . ASN A 1 160 ? -32.472 -15.820 7.991 1.00 40.84 160 ASN A C 1
ATOM 1221 O O . ASN A 1 160 ? -32.598 -14.864 8.753 1.00 40.84 160 ASN A O 1
ATOM 1225 N N . GLU A 1 161 ? -33.498 -16.339 7.317 1.00 40.97 161 GLU A N 1
ATOM 1226 C CA . GLU A 1 161 ? -34.872 -16.174 7.779 1.00 40.97 161 GLU A CA 1
ATOM 1227 C C . GLU A 1 161 ? -34.977 -16.887 9.131 1.00 40.97 161 GLU A C 1
ATOM 1229 O O . GLU A 1 161 ? -34.924 -18.115 9.223 1.00 40.97 161 GLU A O 1
ATOM 1234 N N . GLU A 1 162 ? -35.078 -16.102 10.202 1.00 43.38 162 GLU A N 1
ATOM 1235 C CA . GLU A 1 162 ? -35.579 -16.580 11.483 1.00 43.38 162 GLU A CA 1
ATOM 1236 C C . GLU A 1 162 ? -37.034 -17.017 11.274 1.00 43.38 162 GLU A C 1
ATOM 1238 O O . GLU A 1 162 ? -37.949 -16.193 11.246 1.00 43.38 162 GLU A O 1
ATOM 1243 N N . ASP A 1 163 ? -37.252 -18.323 11.105 1.00 43.50 163 ASP A N 1
ATOM 1244 C CA . ASP A 1 163 ? -38.588 -18.916 11.077 1.00 43.50 163 ASP A CA 1
ATOM 1245 C C . ASP A 1 163 ? -39.175 -18.889 12.498 1.00 43.50 163 ASP A C 1
ATOM 1247 O O . ASP A 1 163 ? -39.146 -19.847 13.277 1.00 43.50 163 ASP A O 1
ATOM 1251 N N . GLY A 1 164 ? -39.661 -17.708 12.873 1.00 48.03 164 GLY A N 1
ATOM 1252 C CA . GLY A 1 164 ? -40.465 -17.479 14.054 1.00 48.03 164 GLY A CA 1
ATOM 1253 C C . GLY A 1 164 ? -41.841 -18.108 13.882 1.00 48.03 164 GLY A C 1
ATOM 1254 O O . GLY A 1 164 ? -42.799 -17.427 13.523 1.00 48.03 164 GLY A O 1
ATOM 1255 N N . ARG A 1 165 ? -41.982 -19.392 14.226 1.00 40.94 165 ARG A N 1
ATOM 1256 C CA . ARG A 1 165 ? -43.296 -19.997 14.490 1.00 40.94 165 ARG A CA 1
ATOM 1257 C C . ARG A 1 165 ? -43.512 -20.216 15.981 1.00 40.94 165 ARG A C 1
ATOM 1259 O O . ARG A 1 165 ? -43.321 -21.297 16.530 1.00 40.94 165 ARG A O 1
ATOM 1266 N N . SER A 1 166 ? -43.964 -19.143 16.626 1.00 43.41 166 SER A N 1
ATOM 1267 C CA . SER A 1 166 ? -44.670 -19.195 17.903 1.00 43.41 166 SER A CA 1
ATOM 1268 C C . SER A 1 166 ? -46.139 -19.583 17.682 1.00 43.41 166 SER A C 1
ATOM 1270 O O . SER A 1 166 ? -46.826 -18.971 16.875 1.00 43.41 166 SER A O 1
ATOM 1272 N N . THR A 1 167 ? -46.563 -20.603 18.435 1.00 49.59 167 THR A N 1
ATOM 1273 C CA . THR A 1 167 ? -47.883 -20.881 19.046 1.00 49.59 167 THR A CA 1
ATOM 1274 C C . THR A 1 167 ? -49.189 -20.682 18.256 1.00 49.59 167 THR A C 1
ATOM 1276 O O . THR A 1 167 ? -49.528 -19.599 17.791 1.00 49.59 167 THR A O 1
ATOM 1279 N N . GLY A 1 168 ? -50.031 -21.727 18.251 1.00 44.41 168 GLY A N 1
ATOM 1280 C CA . GLY A 1 168 ? -51.424 -21.604 17.818 1.00 44.41 168 GLY A CA 1
ATOM 1281 C C . GLY A 1 168 ? -52.279 -22.870 17.923 1.00 44.41 168 GLY A C 1
ATOM 1282 O O . GLY A 1 168 ? -52.554 -23.470 16.895 1.00 44.41 168 GLY A O 1
ATOM 1283 N N . ARG A 1 169 ? -52.749 -23.146 19.152 1.00 39.97 169 ARG A N 1
ATOM 1284 C CA . ARG A 1 169 ? -53.898 -23.983 19.587 1.00 39.97 169 ARG A CA 1
ATOM 1285 C C . ARG A 1 169 ? -53.887 -25.495 19.367 1.00 39.97 169 ARG A C 1
ATOM 1287 O O . ARG A 1 169 ? -53.922 -25.952 18.210 1.00 39.97 169 ARG A O 1
#

Nearest PDB structures (foldseek):
  2y9j-assembly1_Y  TM=3.238E-01  e=5.999E-02  Salmonella enterica subsp. enterica serovar Typhimurium
  9jx6-assembly2_D  TM=4.225E-01  e=3.714E-01  Acinetobacter baumannii
  8axn-assembly1_a  TM=3.696E-01  e=3.398E+00  Shigella flexneri
  7yne-assembly4_H  TM=3.372E-01  e=3.627E+00  Physarum polycephalum

Solvent-accessible surface area (backbone atoms only — not comparable to full-atom values): 10507 Å² total; per-residue (Å²): 137,84,84,75,82,85,74,73,75,77,75,66,79,45,64,69,71,38,31,65,43,95,79,49,48,53,60,52,28,60,57,69,83,68,83,76,66,75,56,66,40,95,87,51,76,86,50,66,65,40,29,44,84,42,83,52,66,82,85,43,72,73,74,56,32,82,83,38,71,65,30,53,54,50,51,56,53,51,48,76,76,45,75,85,58,70,62,46,80,44,79,33,14,69,23,47,44,92,92,48,91,87,53,48,84,52,36,28,44,40,32,26,34,44,71,92,74,67,52,52,68,57,32,42,51,52,30,50,53,53,50,49,56,34,47,77,69,73,44,78,72,55,43,32,35,31,27,38,30,84,70,78,78,88,62,84,79,80,75,80,76,79,82,80,80,78,86,85,135

Radius of gyration: 20.63 Å; Cα contacts (8 Å, |Δi|>4): 240; chains: 1; bounding box: 68×68×47 Å

Foldseek 3Di:
DDDDPPPPDDPQQCVCVQAQDPVSWRWLDKPPPDRDDQDQDPVHRPDGFHKDKDAADCPDPVVCCCVDPLVVVLVVLVCVLQVPFQKDWDWIAIFTPPPDPPTDRFIEGEMEGAPPRHHSVSQHVSQVVNCVSCVVVVNNRYMYTYTYDDDPPPDDDPPPPPPDDDDDD

Organism: NCBI:txid1296100

Secondary structure (DSSP, 8-state):
-------PPPPPTTTTTTTTSTT-PPEEEES--SPP-PPBPSS-TTSBPPB--BPPPTTSGGGGGGGSHHHHHHHHHHHHHHTT---EEEEEE-PBPTT-TT----EEEEEEE-TTSS-HHHHHHHHHHHHHHHHHTT--S-EEEEEE------S--------------

pLDDT: mean 80.63, std 19.61, range [36.94, 98.44]

Mean predicted aligned error: 10.51 Å